Protein AF-A0AB34G9Y2-F1 (afdb_monomer)

Radius of gyration: 19.57 Å; Cα contacts (8 Å, |Δi|>4): 246; chains: 1; bounding box: 49×42×63 Å

Mean predicted aligned error: 9.95 Å

Foldseek 3Di:
DKDKDDDLPPWWKAAPVGHTADWDQDPVQSKIKGFCQPPDLVGQWMWTKDDCVQFAAADDDWDKDFDDPDDDDPPDDDDDDDDQAQQRIATPPPRHGADRVRSCVCNNGPPIDIGIFHDDSPDRMTMDHDDIDMDDDPPHDDDHDDPDDDDDDDPVPPPDDPPPPPPDDDDDDDDDD

Sequence (177 aa):
MITTFVDMMGWRLETADGVDIPVSFNPGSSSVVADLQELPSTVHSASWVAPASYLGDKGQ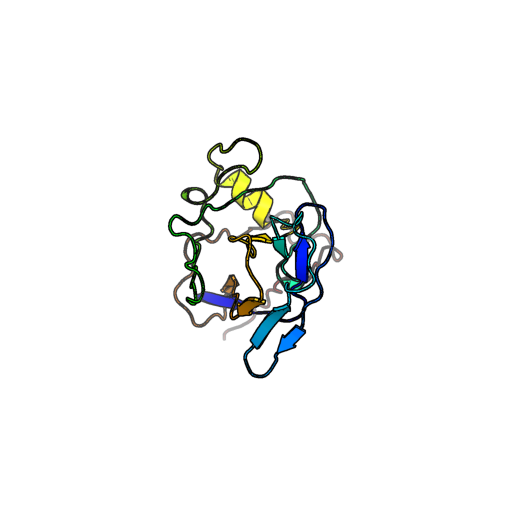HMSVIYEEPNHPRPDRLHHGRVQVVEGNFRHASSGAPVSREELMMVLSRLQGVHLRGLYFTETQRLSLSGVGLEEASETGSGRRAQNVEMCACPPDYTDSLPYLSQPGLGTEQEGQV

Nearest PDB structures (foldseek):
  4yeq-assembly1_U  TM=7.791E-01  e=4.615E-04  Homo sapiens

Organism: Eschrichtius robustus (NCBI:txid9764)

Solvent-accessible surface area (backbone atoms only — not comparable to full-atom values): 11622 Å² total; per-residue (Å²): 39,22,36,71,50,71,70,69,66,70,58,44,36,28,34,83,88,70,48,80,48,72,67,46,78,39,78,93,74,46,28,35,38,30,74,38,76,83,56,62,90,83,63,73,45,31,27,34,35,60,32,74,89,83,41,49,57,86,56,83,97,70,59,71,40,70,79,73,94,70,76,74,56,85,101,46,94,70,86,87,87,84,73,96,48,37,93,56,33,21,34,64,90,76,65,42,82,41,47,65,69,57,47,49,56,40,64,69,18,23,79,76,51,74,44,83,64,49,87,61,86,87,51,50,68,50,77,50,62,79,66,63,49,81,44,78,33,90,85,33,85,46,62,78,59,75,94,74,85,81,90,76,80,61,83,91,57,78,86,68,71,100,78,75,80,66,95,74,79,86,87,86,88,84,86,88,132

InterPro domains:
  IPR000034 Laminin IV [PF00052] (58-149)
  IPR000034 Laminin IV [PS51115] (1-150)
  IPR000034 Laminin IV [SM00281] (42-138)

Secondary structure (DSSP, 8-state):
-EEEEE--TT-EEEETTSPEEPEEEETTTTEEEEE-TTS-TT---EEEE--GGG---------EE---SSPPPTTS--------SGGG-EETTT-PBPPHHHHHHHHHT----EEE----TT--EEEEE--EEEEE-TT--SSPP-S---PPPPGGGSSS-TT---SS---------

Structure (mmCIF, N/CA/C/O backbone):
data_AF-A0AB34G9Y2-F1
#
_entry.id   AF-A0AB34G9Y2-F1
#
loop_
_atom_site.group_PDB
_atom_site.id
_atom_site.type_symbol
_atom_site.label_atom_id
_atom_site.label_alt_id
_atom_site.label_comp_id
_atom_site.label_asym_id
_atom_site.label_entity_id
_atom_site.label_seq_id
_atom_site.pdbx_PDB_ins_code
_atom_site.Cartn_x
_atom_site.Cartn_y
_atom_site.Cartn_z
_atom_site.occupancy
_atom_site.B_iso_or_equiv
_atom_site.auth_seq_id
_atom_site.auth_comp_id
_atom_site.auth_asym_id
_atom_site.auth_atom_id
_atom_site.pdbx_PDB_model_num
ATOM 1 N N . MET A 1 1 ? -1.015 -8.060 24.703 1.00 84.00 1 MET A N 1
ATOM 2 C CA . MET A 1 1 ? 0.379 -7.794 24.272 1.00 84.00 1 MET A CA 1
ATOM 3 C C . MET A 1 1 ? 0.382 -7.514 22.771 1.00 84.00 1 MET A C 1
ATOM 5 O O . MET A 1 1 ? -0.627 -7.770 22.129 1.00 84.00 1 MET A O 1
ATOM 9 N N . ILE A 1 2 ? 1.449 -6.945 22.212 1.00 84.75 2 ILE A N 1
ATOM 10 C CA . ILE A 1 2 ? 1.592 -6.791 20.754 1.00 84.75 2 ILE A CA 1
ATOM 11 C C . ILE A 1 2 ? 2.171 -8.080 20.167 1.00 84.75 2 ILE A C 1
ATOM 13 O O . ILE A 1 2 ? 3.079 -8.675 20.753 1.00 84.75 2 ILE A O 1
ATOM 17 N N . THR A 1 3 ? 1.668 -8.481 19.007 1.00 87.81 3 THR A N 1
ATOM 18 C CA . THR A 1 3 ? 2.304 -9.452 18.110 1.00 87.81 3 THR A CA 1
ATOM 19 C C . THR A 1 3 ? 2.426 -8.842 16.714 1.00 87.81 3 THR A C 1
ATOM 21 O O . THR A 1 3 ? 1.764 -7.851 16.412 1.00 87.81 3 THR A O 1
ATOM 24 N N . THR A 1 4 ? 3.311 -9.378 15.878 1.00 88.88 4 THR A N 1
ATOM 25 C CA . THR A 1 4 ? 3.507 -8.893 14.508 1.00 88.88 4 THR A CA 1
ATOM 26 C C . THR A 1 4 ? 3.074 -9.970 13.533 1.00 88.88 4 THR A C 1
ATOM 28 O O . THR A 1 4 ? 3.706 -11.022 13.443 1.00 88.88 4 THR A O 1
ATOM 31 N N . PHE A 1 5 ? 2.010 -9.686 12.796 1.00 90.06 5 PHE A N 1
ATOM 32 C CA . PHE A 1 5 ? 1.575 -10.483 11.665 1.00 90.06 5 PHE A CA 1
ATOM 33 C C . PHE A 1 5 ? 2.432 -10.153 10.436 1.00 90.06 5 PHE A C 1
ATOM 35 O O . PHE A 1 5 ? 2.675 -8.982 10.142 1.00 90.06 5 PHE A O 1
ATOM 42 N N . VAL A 1 6 ? 2.905 -11.175 9.720 1.00 91.81 6 VAL A N 1
ATOM 43 C CA . VAL A 1 6 ? 3.709 -11.025 8.499 1.00 91.81 6 VAL A CA 1
ATOM 44 C C . VAL A 1 6 ? 3.222 -12.027 7.465 1.00 91.81 6 VAL A C 1
ATOM 46 O O . VAL A 1 6 ? 3.295 -13.233 7.691 1.00 91.81 6 VAL A O 1
ATOM 49 N N . ASP A 1 7 ? 2.820 -11.525 6.305 1.00 92.94 7 ASP A N 1
ATOM 50 C CA . ASP A 1 7 ? 2.569 -12.325 5.117 1.00 92.94 7 ASP A CA 1
ATOM 51 C C . ASP A 1 7 ? 3.187 -11.628 3.903 1.00 92.94 7 ASP A C 1
ATOM 53 O O . ASP A 1 7 ? 2.686 -10.631 3.389 1.00 92.94 7 ASP A O 1
ATOM 57 N N . MET A 1 8 ? 4.336 -12.136 3.464 1.00 94.75 8 MET A N 1
ATOM 58 C CA . MET A 1 8 ? 5.018 -11.634 2.270 1.00 94.75 8 MET A CA 1
ATOM 59 C C . MET A 1 8 ? 4.558 -12.347 0.991 1.00 94.75 8 MET A C 1
ATOM 61 O O . MET A 1 8 ? 4.993 -11.974 -0.100 1.00 94.75 8 MET A O 1
ATOM 65 N N . MET A 1 9 ? 3.678 -13.347 1.093 1.00 93.38 9 MET A N 1
ATOM 66 C CA . MET A 1 9 ? 3.117 -14.039 -0.059 1.00 93.38 9 MET A CA 1
ATOM 67 C C . MET A 1 9 ? 1.894 -13.273 -0.581 1.00 93.38 9 MET A C 1
ATOM 69 O O . MET A 1 9 ? 1.074 -12.784 0.182 1.00 93.38 9 MET A O 1
ATOM 73 N N . GLY A 1 10 ? 1.752 -13.148 -1.902 1.00 92.19 10 GLY A N 1
ATOM 74 C CA . GLY A 1 10 ? 0.569 -12.518 -2.507 1.00 92.19 10 GLY A CA 1
ATOM 75 C C . GLY A 1 10 ? 0.588 -10.986 -2.573 1.00 92.19 10 GLY A C 1
ATOM 76 O O . GLY A 1 10 ? -0.391 -10.394 -3.027 1.00 92.19 10 GLY A O 1
ATOM 77 N N . TRP A 1 11 ? 1.691 -10.337 -2.189 1.00 97.00 11 TRP A N 1
ATOM 78 C CA . TRP A 1 11 ? 1.917 -8.938 -2.558 1.00 97.00 11 TRP A CA 1
ATOM 79 C C . TRP A 1 11 ? 1.994 -8.804 -4.075 1.00 97.00 11 TRP A C 1
ATOM 81 O O . TRP A 1 11 ? 2.696 -9.566 -4.740 1.00 97.00 11 TRP A O 1
ATOM 91 N N . ARG A 1 12 ? 1.302 -7.798 -4.603 1.00 96.81 12 ARG A N 1
ATOM 92 C CA . ARG A 1 12 ? 1.313 -7.431 -6.025 1.00 96.81 12 ARG A CA 1
ATOM 93 C C . ARG A 1 12 ? 1.799 -6.001 -6.191 1.00 96.81 12 ARG A C 1
ATOM 95 O O . ARG A 1 12 ? 1.778 -5.235 -5.230 1.00 96.81 12 ARG A O 1
ATOM 102 N N . LEU A 1 13 ? 2.234 -5.642 -7.389 1.00 97.12 13 LEU A N 1
ATOM 103 C CA . LEU A 1 13 ? 2.600 -4.274 -7.737 1.00 97.12 13 LEU A CA 1
ATOM 104 C C . LEU A 1 13 ? 1.621 -3.787 -8.801 1.00 97.12 13 LEU A C 1
ATOM 106 O O . LEU A 1 13 ? 1.452 -4.459 -9.806 1.00 97.12 13 LEU A O 1
ATOM 110 N N . GLU A 1 14 ? 0.991 -2.639 -8.588 1.00 96.12 14 GLU A N 1
ATOM 111 C CA . GLU A 1 14 ? -0.066 -2.120 -9.461 1.00 96.12 14 GLU A CA 1
ATOM 112 C C . GLU A 1 14 ? 0.261 -0.681 -9.874 1.00 96.12 14 GLU A C 1
ATOM 114 O O . GLU A 1 14 ? 0.725 0.112 -9.048 1.00 96.12 14 GLU A O 1
ATOM 119 N N . THR A 1 15 ? 0.057 -0.327 -11.144 1.00 93.56 15 THR A N 1
ATOM 120 C CA . THR A 1 15 ? 0.191 1.059 -11.620 1.00 93.56 15 THR A CA 1
ATOM 121 C C . THR A 1 15 ? -0.979 1.925 -11.148 1.00 93.56 15 THR A C 1
ATOM 123 O O . THR A 1 15 ? -2.006 1.424 -10.703 1.00 93.56 15 THR A O 1
ATOM 126 N N . ALA A 1 16 ? -0.864 3.249 -11.289 1.00 89.12 16 ALA A N 1
ATOM 127 C CA . ALA A 1 16 ? -1.977 4.162 -10.991 1.00 89.12 16 ALA A CA 1
ATOM 128 C C . ALA A 1 16 ? -3.250 3.901 -11.824 1.00 89.12 16 ALA A C 1
ATOM 130 O O . ALA A 1 16 ? -4.338 4.269 -11.389 1.00 89.12 16 ALA A O 1
ATO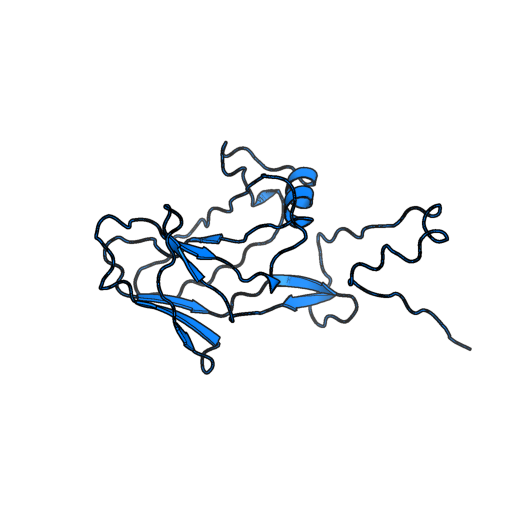M 131 N N . ASP A 1 17 ? -3.116 3.256 -12.986 1.00 89.62 17 ASP A N 1
ATOM 132 C CA . ASP A 1 17 ? -4.232 2.901 -13.870 1.00 89.62 17 ASP A CA 1
ATOM 133 C C . ASP A 1 17 ? -4.866 1.542 -13.515 1.00 89.62 17 ASP A C 1
ATOM 135 O O . ASP A 1 17 ? -5.756 1.071 -14.223 1.00 89.62 17 ASP A O 1
ATOM 139 N N . GLY A 1 18 ? -4.406 0.891 -12.441 1.00 90.00 18 GLY A N 1
ATOM 140 C CA . GLY A 1 18 ? -4.913 -0.410 -12.006 1.00 90.00 18 GLY A CA 1
ATOM 141 C C . GLY A 1 18 ? -4.322 -1.601 -12.762 1.00 90.00 18 GLY A C 1
ATOM 142 O O . GLY A 1 18 ? -4.938 -2.664 -12.805 1.00 90.00 18 GLY A O 1
ATOM 143 N N . VAL A 1 19 ? -3.162 -1.435 -13.408 1.00 92.19 19 VAL A N 1
ATOM 144 C CA . VAL A 1 19 ? -2.506 -2.513 -14.163 1.00 92.19 19 VAL A CA 1
ATOM 145 C C . VAL A 1 19 ? -1.492 -3.228 -13.278 1.00 92.19 19 VAL A C 1
ATOM 147 O O . VAL A 1 19 ? -0.568 -2.599 -12.762 1.00 92.19 19 VAL A O 1
ATOM 150 N N . ASP A 1 20 ? -1.628 -4.547 -13.153 1.00 94.38 20 ASP A N 1
ATOM 151 C CA . ASP A 1 20 ? -0.670 -5.384 -12.432 1.00 94.38 20 ASP A CA 1
ATOM 152 C C . ASP A 1 20 ? 0.679 -5.477 -13.167 1.00 94.38 20 ASP A C 1
ATOM 154 O O . ASP A 1 20 ? 0.758 -5.792 -14.357 1.00 94.38 20 ASP A O 1
ATOM 158 N N . ILE A 1 21 ? 1.758 -5.250 -12.421 1.00 94.19 21 ILE A N 1
ATOM 159 C CA . ILE A 1 21 ? 3.146 -5.436 -12.836 1.00 94.19 21 ILE A CA 1
ATOM 160 C C . ILE A 1 21 ? 3.627 -6.796 -12.305 1.00 94.19 21 ILE A C 1
ATOM 162 O O . ILE A 1 21 ? 3.504 -7.060 -11.103 1.00 94.19 21 ILE A O 1
ATOM 166 N N . PRO A 1 22 ? 4.207 -7.661 -13.160 1.00 94.94 22 PRO A N 1
ATOM 167 C CA . PRO A 1 22 ? 4.718 -8.959 -12.740 1.00 94.94 22 PRO A CA 1
ATOM 168 C C . PRO A 1 22 ? 5.748 -8.855 -11.613 1.00 94.94 22 PRO A C 1
ATOM 170 O O . PRO A 1 22 ? 6.702 -8.077 -11.677 1.00 94.94 22 PRO A O 1
ATOM 173 N N . VAL A 1 23 ? 5.575 -9.690 -10.590 1.00 96.31 23 VAL A N 1
ATOM 174 C CA . VAL A 1 23 ? 6.465 -9.760 -9.429 1.00 96.31 23 VAL A CA 1
ATOM 175 C C . VAL A 1 23 ? 6.895 -11.196 -9.163 1.00 96.31 23 VAL A C 1
ATOM 177 O O . VAL A 1 23 ? 6.198 -12.154 -9.489 1.00 96.31 23 VAL A O 1
ATOM 180 N N . SER A 1 24 ? 8.051 -11.343 -8.529 1.00 95.69 24 SER A N 1
ATOM 181 C CA . SER A 1 24 ? 8.599 -12.619 -8.081 1.00 95.69 24 SER A CA 1
ATOM 182 C C . SER A 1 24 ? 8.743 -12.617 -6.562 1.00 95.69 24 SER A C 1
ATOM 184 O O . SER A 1 24 ? 9.289 -11.677 -5.985 1.00 95.69 24 SER A O 1
ATOM 186 N N . PHE A 1 25 ? 8.251 -13.663 -5.897 1.00 96.31 25 PHE A N 1
ATOM 187 C CA . PHE A 1 25 ? 8.488 -13.870 -4.470 1.00 96.31 25 PHE A CA 1
ATOM 188 C C . PHE A 1 25 ? 9.745 -14.716 -4.269 1.00 96.31 25 PHE A C 1
ATOM 190 O O . PHE A 1 25 ? 9.871 -15.808 -4.823 1.00 96.31 25 PHE A O 1
ATOM 197 N N . ASN A 1 26 ? 10.668 -14.216 -3.451 1.00 95.44 26 ASN A N 1
ATOM 198 C CA . ASN A 1 26 ? 11.863 -14.926 -3.032 1.00 95.44 26 ASN A CA 1
ATOM 199 C C . ASN A 1 26 ? 11.689 -15.423 -1.583 1.00 95.44 26 ASN A C 1
ATOM 201 O O . ASN A 1 26 ? 11.782 -14.616 -0.650 1.00 95.44 26 ASN A O 1
ATOM 205 N N . PRO A 1 27 ? 11.475 -16.735 -1.368 1.00 92.25 27 PRO A N 1
ATOM 206 C CA . PRO A 1 27 ? 11.246 -17.285 -0.034 1.00 92.25 27 PRO A CA 1
ATOM 207 C C . PRO A 1 27 ? 12.498 -17.244 0.851 1.00 92.25 27 PRO A C 1
ATOM 209 O O . PRO A 1 27 ? 12.370 -17.140 2.066 1.00 92.25 27 PRO A O 1
ATOM 212 N N . GLY A 1 28 ? 13.703 -17.286 0.267 1.00 92.69 28 GLY A N 1
ATOM 213 C CA . GLY A 1 28 ? 14.954 -17.277 1.033 1.00 92.69 28 GLY A CA 1
ATOM 214 C C . GLY A 1 28 ? 15.205 -15.953 1.759 1.00 92.69 28 GLY A C 1
ATOM 215 O O . GLY A 1 28 ? 15.773 -15.944 2.847 1.00 92.69 28 GLY A O 1
ATOM 216 N N . SER A 1 29 ? 14.751 -14.841 1.176 1.00 92.69 29 SER A N 1
ATOM 217 C CA . SER A 1 29 ? 14.866 -13.492 1.745 1.00 92.69 29 SER A CA 1
ATOM 218 C C . SER A 1 29 ? 13.537 -12.907 2.229 1.00 92.69 29 SER A C 1
ATOM 220 O O . SER A 1 29 ? 13.526 -11.774 2.704 1.00 92.69 29 SER A O 1
ATOM 222 N N . SER A 1 30 ? 12.426 -13.647 2.116 1.00 93.81 30 SER A N 1
ATOM 223 C CA . SER A 1 30 ? 11.068 -13.162 2.413 1.00 93.81 30 SER A CA 1
ATOM 224 C C . SER A 1 30 ? 10.782 -11.799 1.760 1.00 93.81 30 SER A C 1
ATOM 226 O O . SER A 1 30 ? 10.403 -10.817 2.406 1.00 93.81 30 SER A O 1
ATOM 228 N N . SER A 1 31 ? 11.050 -11.719 0.456 1.00 95.50 31 SER A N 1
ATOM 229 C CA . SER A 1 31 ? 10.973 -10.471 -0.306 1.00 95.50 31 SER A CA 1
ATOM 230 C C . SER A 1 31 ? 10.258 -10.663 -1.633 1.00 95.50 31 SER A C 1
ATOM 232 O O . SER A 1 31 ? 10.431 -11.691 -2.284 1.00 95.50 31 SER A O 1
ATOM 234 N N . VAL A 1 32 ? 9.535 -9.643 -2.076 1.00 96.94 32 VAL A N 1
ATOM 235 C CA . VAL A 1 32 ? 8.907 -9.587 -3.396 1.00 96.94 32 VAL A CA 1
ATOM 236 C C . VAL A 1 32 ? 9.638 -8.565 -4.254 1.00 96.94 32 VAL A C 1
ATOM 238 O O . VAL A 1 32 ? 9.930 -7.462 -3.795 1.00 96.94 32 VAL A O 1
ATOM 241 N N . VAL A 1 33 ? 9.965 -8.948 -5.485 1.00 96.56 33 VAL A N 1
ATOM 242 C CA . VAL A 1 33 ? 10.766 -8.148 -6.415 1.00 96.56 33 VAL A CA 1
ATOM 243 C C . VAL A 1 33 ? 10.031 -7.999 -7.740 1.00 96.56 33 VAL A C 1
ATOM 245 O O . VAL A 1 33 ? 9.580 -8.995 -8.305 1.00 96.56 33 VAL A O 1
ATOM 248 N N . ALA A 1 34 ? 9.965 -6.770 -8.244 1.00 95.56 34 ALA A N 1
ATOM 249 C CA . ALA A 1 34 ? 9.489 -6.447 -9.583 1.00 95.56 34 ALA A CA 1
ATOM 250 C C . ALA A 1 34 ? 10.649 -5.931 -10.438 1.00 95.56 34 ALA A C 1
ATOM 252 O O . ALA A 1 34 ? 11.418 -5.072 -9.990 1.00 95.56 34 ALA A O 1
ATOM 253 N N . ASP A 1 35 ? 10.755 -6.447 -11.659 1.00 92.88 35 ASP A N 1
ATOM 254 C CA . ASP A 1 35 ? 11.614 -5.875 -12.692 1.00 92.88 35 ASP A CA 1
ATOM 255 C C . ASP A 1 35 ? 10.799 -4.853 -13.490 1.00 92.88 35 ASP A C 1
ATOM 257 O O . ASP A 1 35 ? 9.679 -5.136 -13.912 1.00 92.88 35 ASP A O 1
ATOM 261 N N . LEU A 1 36 ? 11.338 -3.647 -13.634 1.00 91.62 36 LEU A N 1
ATOM 262 C CA . LEU A 1 36 ? 10.676 -2.518 -14.280 1.00 91.62 36 LEU A CA 1
ATOM 263 C C . LEU A 1 36 ? 11.382 -2.088 -15.569 1.00 91.62 36 LEU A C 1
ATOM 265 O O . LEU A 1 36 ? 10.976 -1.098 -16.173 1.00 91.62 36 LEU A O 1
ATOM 269 N N . GLN A 1 37 ? 12.426 -2.801 -16.002 1.00 86.06 37 GLN A N 1
ATOM 270 C CA . GLN A 1 37 ? 13.204 -2.426 -17.184 1.00 86.06 37 GLN A CA 1
ATOM 271 C C . GLN A 1 37 ? 12.351 -2.364 -18.462 1.00 86.06 37 GLN A C 1
ATOM 273 O O . GLN A 1 37 ? 12.641 -1.573 -19.358 1.00 86.06 37 GLN A O 1
ATOM 278 N N . GLU A 1 38 ? 11.292 -3.171 -18.533 1.00 82.62 38 GLU A N 1
ATOM 279 C CA . GLU A 1 38 ? 10.387 -3.254 -19.684 1.00 82.62 38 GLU A CA 1
ATOM 280 C C . GLU A 1 38 ? 9.112 -2.410 -19.530 1.00 82.62 38 GLU A C 1
ATOM 282 O O . GLU A 1 38 ? 8.219 -2.475 -20.380 1.00 82.62 38 GLU A O 1
ATOM 287 N N . LEU A 1 39 ? 8.990 -1.613 -18.461 1.00 83.00 39 LEU A N 1
ATOM 288 C CA . LEU A 1 39 ? 7.803 -0.783 -18.290 1.00 83.00 39 LEU A CA 1
ATOM 289 C C . LEU A 1 39 ? 7.796 0.408 -19.257 1.00 83.00 39 LEU A C 1
ATOM 291 O O . LEU A 1 39 ? 8.829 1.044 -19.481 1.00 83.00 39 LEU A O 1
ATOM 295 N N . PRO A 1 40 ? 6.619 0.770 -19.801 1.00 84.38 40 PRO A N 1
ATOM 296 C CA . PRO A 1 40 ? 6.474 1.986 -20.585 1.00 84.38 40 PRO A CA 1
ATOM 297 C C . PRO A 1 40 ? 6.913 3.217 -19.787 1.00 84.38 40 PRO A C 1
ATOM 299 O O . PRO A 1 40 ? 6.551 3.367 -18.620 1.00 84.38 40 PRO A O 1
ATOM 302 N N . SER A 1 41 ? 7.580 4.172 -20.443 1.00 82.44 41 SER A N 1
ATOM 303 C CA . SER A 1 41 ? 7.987 5.447 -19.826 1.00 82.44 41 SER A CA 1
ATOM 304 C C . SER A 1 41 ? 6.808 6.317 -19.366 1.00 82.44 41 SER A C 1
ATOM 306 O O . SER A 1 41 ? 7.008 7.353 -18.745 1.00 82.44 41 SER A O 1
ATOM 308 N N . THR A 1 42 ? 5.572 5.930 -19.692 1.00 84.75 42 THR A N 1
ATOM 309 C CA . THR A 1 42 ? 4.344 6.560 -19.199 1.00 84.75 42 THR A CA 1
ATOM 310 C C . THR A 1 42 ? 3.994 6.145 -17.769 1.00 84.75 42 THR A C 1
ATOM 312 O O . THR A 1 42 ? 3.170 6.807 -17.135 1.00 84.75 42 THR A O 1
ATOM 315 N N . VAL A 1 43 ? 4.600 5.078 -17.237 1.00 86.88 43 VAL A N 1
ATOM 316 C CA . VAL A 1 43 ? 4.369 4.615 -15.866 1.00 86.88 43 VAL A CA 1
ATOM 317 C C . VAL A 1 43 ? 5.223 5.435 -14.901 1.00 86.88 43 VAL A C 1
ATOM 319 O O . VAL A 1 43 ? 6.418 5.210 -14.746 1.00 86.88 43 VAL A O 1
ATOM 322 N N . HIS A 1 44 ? 4.587 6.389 -14.222 1.00 87.25 44 HIS A N 1
ATOM 323 C CA . HIS A 1 44 ? 5.249 7.277 -13.254 1.00 87.25 44 HIS A CA 1
ATOM 324 C C . HIS A 1 44 ? 4.879 6.968 -11.797 1.00 87.25 44 HIS A C 1
ATOM 326 O O . HIS A 1 44 ? 5.440 7.548 -10.868 1.00 87.25 44 HIS A O 1
ATOM 332 N N . SER A 1 45 ? 3.909 6.077 -11.584 1.00 91.19 45 SER A N 1
ATOM 333 C CA . SER A 1 45 ? 3.420 5.704 -10.262 1.00 91.19 45 SER A CA 1
ATOM 334 C C . SER A 1 45 ? 3.022 4.235 -10.241 1.00 91.19 45 SER A C 1
ATOM 336 O O . SER A 1 45 ? 2.309 3.765 -11.129 1.00 91.19 45 SER A O 1
ATOM 338 N N . ALA A 1 46 ? 3.481 3.538 -9.207 1.00 94.50 46 ALA A N 1
ATOM 339 C CA . ALA A 1 46 ? 3.090 2.177 -8.894 1.00 94.50 46 ALA A CA 1
ATOM 340 C C . ALA A 1 46 ? 3.115 1.968 -7.377 1.00 94.50 46 ALA A C 1
ATOM 342 O O . ALA A 1 46 ? 3.957 2.545 -6.674 1.00 94.50 46 ALA A O 1
ATOM 343 N N . SER A 1 47 ? 2.213 1.127 -6.888 1.00 96.38 47 SER A N 1
ATOM 344 C CA . SER A 1 47 ? 2.029 0.826 -5.474 1.00 96.38 47 SER A CA 1
ATOM 345 C C . SER A 1 47 ? 2.006 -0.676 -5.248 1.00 96.38 47 SER A C 1
ATOM 347 O O . SER A 1 47 ? 1.351 -1.420 -5.973 1.00 96.38 47 SER A O 1
ATOM 349 N N . TRP A 1 48 ? 2.714 -1.11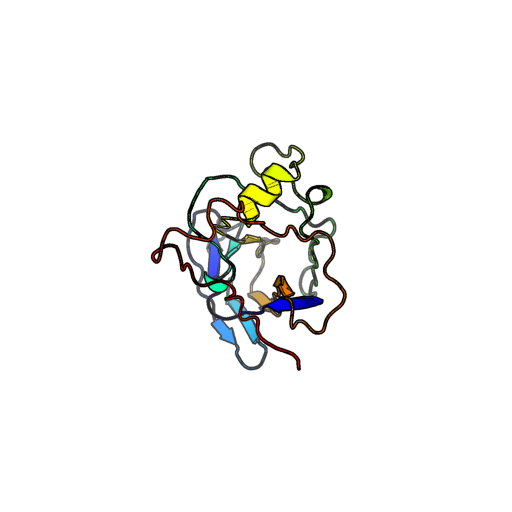9 -4.219 1.00 96.94 48 TRP A N 1
ATOM 350 C CA . TRP A 1 48 ? 2.571 -2.456 -3.679 1.00 96.94 48 TRP A CA 1
ATOM 351 C C . TRP A 1 48 ? 1.209 -2.583 -3.022 1.00 96.94 48 TRP A C 1
ATOM 353 O O . TRP A 1 48 ? 0.863 -1.762 -2.171 1.00 96.94 48 TRP A O 1
ATOM 363 N N . VAL A 1 49 ? 0.453 -3.607 -3.387 1.00 96.75 49 VAL A N 1
ATOM 364 C CA . VAL A 1 49 ? -0.860 -3.861 -2.812 1.00 96.75 49 VAL A CA 1
ATOM 365 C C . VAL A 1 49 ? -0.799 -5.097 -1.937 1.00 96.75 49 VAL A C 1
ATOM 367 O O . VAL A 1 49 ? -0.347 -6.162 -2.374 1.00 96.75 49 VAL A O 1
ATOM 370 N N . ALA A 1 50 ? -1.245 -4.933 -0.695 1.00 95.62 50 ALA A N 1
ATOM 371 C CA . ALA A 1 50 ? -1.213 -5.991 0.296 1.00 95.62 50 ALA A CA 1
ATOM 372 C C . ALA A 1 50 ? -2.119 -7.174 -0.102 1.00 95.62 50 ALA A C 1
ATOM 374 O O . ALA A 1 50 ? -3.152 -6.984 -0.768 1.00 95.62 50 ALA A O 1
ATOM 375 N N . PRO A 1 51 ? -1.747 -8.399 0.306 1.00 95.00 51 PRO A N 1
ATOM 376 C CA . PRO A 1 51 ? -2.590 -9.573 0.147 1.00 95.00 51 PRO A CA 1
ATOM 377 C C . PRO A 1 51 ? -3.833 -9.488 1.040 1.00 95.00 51 PRO A C 1
ATOM 379 O O . PRO A 1 51 ? -3.887 -8.727 2.007 1.00 95.00 51 PRO A O 1
ATOM 382 N N . ALA A 1 52 ? -4.836 -10.313 0.728 1.00 91.25 52 ALA A N 1
ATOM 383 C CA . ALA A 1 52 ? -6.112 -10.339 1.446 1.00 91.25 52 ALA A CA 1
ATOM 384 C C . ALA A 1 52 ? -5.983 -10.671 2.942 1.00 91.25 52 ALA A C 1
ATOM 386 O O . ALA A 1 52 ? -6.876 -10.348 3.713 1.00 91.25 52 ALA A O 1
ATOM 387 N N . SER A 1 53 ? -4.869 -11.272 3.355 1.00 90.25 53 SER A N 1
ATOM 388 C CA . SER A 1 53 ? -4.550 -11.573 4.750 1.00 90.25 53 SER A CA 1
ATOM 389 C C . SER A 1 53 ? -4.342 -10.333 5.630 1.00 90.25 53 SER A C 1
ATOM 391 O O . SER A 1 53 ? -4.471 -10.434 6.843 1.00 90.25 53 SER A O 1
ATOM 393 N N . TYR A 1 54 ? -4.075 -9.161 5.040 1.00 86.06 54 TYR A N 1
ATOM 394 C CA . TYR A 1 54 ? -4.026 -7.878 5.760 1.00 86.06 54 TYR A CA 1
ATOM 395 C C . TYR A 1 54 ? -5.383 -7.161 5.793 1.00 86.06 54 TYR A C 1
ATOM 397 O O . TYR A 1 54 ? -5.468 -6.065 6.342 1.00 86.06 54 TYR A O 1
ATOM 405 N N . LEU A 1 55 ? -6.415 -7.710 5.147 1.00 86.38 55 LEU A N 1
ATOM 406 C CA . LEU A 1 55 ? -7.671 -7.017 4.867 1.00 86.38 55 LEU A CA 1
ATOM 407 C C . LEU A 1 55 ? -8.815 -7.541 5.742 1.00 86.38 55 LEU A C 1
ATOM 409 O O . LEU A 1 55 ? -8.817 -8.695 6.164 1.00 86.38 55 LEU A O 1
ATOM 413 N N . GLY A 1 56 ? -9.796 -6.673 5.993 1.00 77.25 56 GLY A N 1
ATOM 414 C CA . GLY A 1 56 ? -11.016 -6.991 6.737 1.00 77.25 56 GLY A CA 1
ATOM 415 C C . GLY A 1 56 ? -12.228 -7.218 5.827 1.00 77.25 56 GLY A C 1
ATOM 416 O O . GLY A 1 56 ? -12.112 -7.367 4.607 1.00 77.25 56 GLY A O 1
ATOM 417 N N . ASP A 1 57 ? -13.421 -7.207 6.421 1.00 69.50 57 ASP A N 1
ATOM 418 C CA . ASP A 1 57 ? -14.678 -7.378 5.687 1.00 69.50 57 ASP A CA 1
ATOM 419 C C . ASP A 1 57 ? -14.973 -6.208 4.732 1.00 69.50 57 ASP A C 1
ATOM 421 O O . ASP A 1 57 ? -14.710 -5.039 5.017 1.00 69.50 57 ASP A O 1
ATOM 425 N N . LYS A 1 58 ? -15.575 -6.517 3.575 1.00 59.53 58 LYS A N 1
ATOM 426 C CA . LYS A 1 58 ? -15.836 -5.542 2.504 1.00 59.53 58 LYS A CA 1
ATOM 427 C C . LYS A 1 58 ? -16.954 -4.556 2.884 1.00 59.53 58 LYS A C 1
ATOM 429 O O . LYS A 1 58 ? -18.117 -4.942 2.985 1.00 59.53 58 LYS A O 1
ATOM 434 N N . GLY A 1 59 ? -16.640 -3.261 3.002 1.00 59.88 59 GLY A N 1
ATOM 435 C CA . GLY A 1 59 ? -17.638 -2.182 3.084 1.00 59.88 59 GLY A CA 1
ATOM 436 C C . GLY A 1 59 ? -17.053 -0.767 3.234 1.00 59.88 59 GLY A C 1
ATOM 437 O O . GLY A 1 59 ? -15.994 -0.611 3.820 1.00 59.88 59 GLY A O 1
ATOM 438 N N . GLN A 1 60 ? -17.776 0.235 2.702 1.00 57.47 60 GLN A N 1
ATOM 439 C CA . GLN A 1 60 ? -17.512 1.698 2.648 1.00 57.47 60 GLN A CA 1
ATOM 440 C C . GLN A 1 60 ? -16.227 2.203 1.950 1.00 57.47 60 GLN A C 1
ATOM 442 O O . GLN A 1 60 ? -15.138 1.681 2.123 1.00 57.47 60 GLN A O 1
ATOM 447 N N . HIS A 1 61 ? -16.363 3.267 1.147 1.00 70.00 61 HIS A N 1
ATOM 448 C CA . HIS A 1 61 ? -15.299 3.856 0.319 1.00 70.00 61 HIS A CA 1
ATOM 449 C C . HIS A 1 61 ? -14.708 5.105 0.999 1.00 70.00 61 HIS A C 1
ATOM 451 O O . HIS A 1 61 ? -15.014 6.232 0.612 1.00 70.00 61 HIS A O 1
ATOM 457 N N . MET A 1 62 ? -13.912 4.912 2.054 1.00 87.38 62 MET A N 1
ATOM 458 C CA . MET A 1 62 ? -13.100 5.973 2.663 1.00 87.38 62 MET A CA 1
ATOM 459 C C . MET A 1 62 ? -11.629 5.567 2.602 1.00 87.38 62 MET A C 1
ATOM 461 O O . MET A 1 62 ? -11.277 4.451 2.977 1.00 87.38 62 MET A O 1
ATOM 465 N N . SER A 1 63 ? -10.780 6.483 2.141 1.00 91.88 63 SER A N 1
ATOM 466 C CA . SER A 1 63 ? -9.346 6.248 1.976 1.00 91.88 63 SER A CA 1
ATOM 467 C C . SER A 1 63 ? -8.564 7.275 2.775 1.00 91.88 63 SER A C 1
ATOM 469 O O . SER A 1 63 ? -8.771 8.482 2.623 1.00 91.88 63 SER A O 1
ATOM 471 N N . VAL A 1 64 ? -7.634 6.790 3.591 1.00 94.94 64 VAL A N 1
ATOM 472 C CA . VAL A 1 64 ? -6.707 7.620 4.357 1.00 94.94 64 VAL A CA 1
ATOM 473 C C . VAL A 1 64 ? -5.280 7.372 3.890 1.00 94.94 64 VAL A C 1
ATOM 475 O O . VAL A 1 64 ? -4.931 6.261 3.495 1.00 94.94 64 VAL A O 1
ATOM 478 N N . ILE A 1 65 ? -4.458 8.413 3.919 1.00 95.50 65 ILE A N 1
ATOM 479 C CA . ILE A 1 65 ? -3.059 8.371 3.506 1.00 95.50 65 ILE A CA 1
ATOM 480 C C . ILE A 1 65 ? -2.156 8.800 4.652 1.00 95.50 65 ILE A C 1
ATOM 482 O O . ILE A 1 65 ? -2.475 9.712 5.417 1.00 95.50 65 ILE A O 1
ATOM 486 N N . TYR A 1 66 ? -1.015 8.129 4.738 1.00 95.62 66 TYR A N 1
ATOM 487 C CA . TYR A 1 66 ? 0.131 8.562 5.516 1.00 95.62 66 TYR A CA 1
ATOM 488 C C . TYR A 1 66 ? 1.192 9.071 4.542 1.00 95.62 66 TYR A C 1
ATOM 490 O O . TYR A 1 66 ? 1.583 8.355 3.617 1.00 95.62 66 TYR A O 1
ATOM 498 N N . GLU A 1 67 ? 1.657 10.299 4.745 1.00 92.50 67 GLU A N 1
ATOM 499 C CA . GLU A 1 67 ? 2.779 10.851 3.992 1.00 92.50 67 GLU A CA 1
ATOM 500 C C . GLU A 1 67 ? 4.058 10.692 4.810 1.00 92.50 67 GLU A C 1
ATOM 502 O O . GLU A 1 67 ? 4.228 11.318 5.856 1.00 92.50 67 GLU A O 1
ATOM 507 N N . GLU A 1 68 ? 4.961 9.840 4.327 1.00 88.75 68 GLU A N 1
ATOM 508 C CA . GLU A 1 68 ? 6.276 9.647 4.934 1.00 88.75 68 GLU A CA 1
ATOM 509 C C . GLU A 1 68 ? 7.101 10.945 4.809 1.00 88.75 68 GLU A C 1
ATOM 511 O O . GLU A 1 68 ? 7.358 11.389 3.684 1.00 88.75 68 GLU A O 1
ATOM 516 N N . PRO A 1 69 ? 7.566 11.547 5.924 1.00 87.25 69 PRO A N 1
ATOM 517 C CA . PRO A 1 69 ? 8.348 12.783 5.885 1.00 87.25 69 PRO A CA 1
ATOM 518 C C . PRO A 1 69 ? 9.673 12.649 5.128 1.00 87.25 69 PRO A C 1
ATOM 520 O O . PRO A 1 69 ? 10.203 13.632 4.613 1.00 87.25 69 PRO A O 1
ATOM 523 N N . ASN A 1 70 ? 10.234 11.437 5.087 1.00 87.56 70 ASN A N 1
ATOM 524 C CA . ASN A 1 70 ? 11.516 11.155 4.457 1.00 87.56 70 ASN A CA 1
ATOM 525 C C . ASN A 1 70 ? 11.334 10.261 3.233 1.00 87.56 70 ASN A C 1
ATOM 527 O O . ASN A 1 70 ? 11.166 9.050 3.355 1.00 87.56 70 ASN A O 1
ATOM 531 N N . HIS A 1 71 ? 11.461 10.834 2.039 1.00 83.00 71 HIS A N 1
ATOM 532 C CA . HIS A 1 71 ? 11.430 10.039 0.815 1.00 83.00 71 HIS A CA 1
ATOM 533 C C . HIS A 1 71 ? 12.592 9.027 0.762 1.00 83.00 71 HIS A C 1
ATOM 535 O O . HIS A 1 71 ? 13.717 9.348 1.178 1.00 83.00 71 HIS A O 1
ATOM 541 N N . PRO A 1 72 ? 12.352 7.808 0.240 1.00 87.75 72 PRO A N 1
ATOM 542 C CA . PRO A 1 72 ? 13.410 6.829 0.045 1.00 87.75 72 PRO A CA 1
ATOM 543 C C . PRO A 1 72 ? 14.467 7.393 -0.903 1.00 87.75 72 PRO A C 1
ATOM 545 O O . PRO A 1 72 ? 14.157 8.132 -1.835 1.00 87.75 72 PRO A O 1
ATOM 548 N N . ARG A 1 73 ? 15.735 7.056 -0.661 1.00 88.50 73 ARG A N 1
ATOM 549 C CA . ARG A 1 73 ? 16.827 7.411 -1.575 1.00 88.50 73 ARG A CA 1
ATOM 550 C C . ARG A 1 73 ? 17.038 6.275 -2.576 1.00 88.50 73 ARG A C 1
ATOM 552 O O . ARG A 1 73 ? 16.903 5.120 -2.168 1.00 88.50 73 ARG A O 1
ATOM 559 N N . PRO A 1 74 ? 17.420 6.575 -3.829 1.00 87.50 74 PRO A N 1
ATOM 560 C CA . PRO A 1 74 ? 17.819 5.544 -4.780 1.00 87.50 74 PRO A CA 1
ATOM 561 C C . PRO A 1 74 ? 18.925 4.659 -4.197 1.00 87.50 74 PRO A C 1
ATOM 563 O O . PRO A 1 74 ? 19.759 5.139 -3.423 1.00 87.50 74 PRO A O 1
ATOM 566 N N . ASP A 1 75 ? 18.893 3.370 -4.536 1.00 86.25 75 ASP A N 1
ATOM 567 C CA . ASP A 1 75 ? 19.888 2.350 -4.164 1.00 86.25 75 ASP A CA 1
ATOM 568 C C . ASP A 1 75 ? 20.147 2.177 -2.659 1.00 86.25 75 ASP A C 1
ATOM 570 O O . ASP A 1 75 ? 21.102 1.514 -2.245 1.00 86.25 75 ASP A O 1
ATOM 574 N N . ARG A 1 76 ? 19.284 2.744 -1.808 1.00 89.06 76 ARG A N 1
ATOM 575 C CA . ARG A 1 76 ? 19.382 2.619 -0.357 1.00 89.06 76 ARG A CA 1
ATOM 576 C C . ARG A 1 76 ? 18.120 1.993 0.203 1.00 89.06 76 ARG A C 1
ATOM 578 O O . ARG A 1 76 ? 17.019 2.497 0.000 1.00 89.06 76 ARG A O 1
ATOM 585 N N . LEU A 1 77 ? 18.307 0.934 0.988 1.00 88.56 77 LEU A N 1
ATOM 586 C CA . LEU A 1 77 ? 17.214 0.309 1.720 1.00 88.56 77 LEU A CA 1
ATOM 587 C C . LEU A 1 77 ? 16.549 1.337 2.645 1.00 88.56 77 LEU A C 1
ATOM 589 O O . LEU A 1 77 ? 17.213 1.981 3.465 1.00 88.56 77 LEU A O 1
ATOM 593 N N . HIS A 1 78 ? 15.238 1.485 2.487 1.00 91.44 78 HIS A N 1
ATOM 594 C CA . HIS A 1 78 ? 14.408 2.358 3.298 1.00 91.44 78 HIS A CA 1
ATOM 595 C C . HIS A 1 78 ? 13.569 1.510 4.257 1.00 91.44 78 HIS A C 1
ATOM 597 O O . HIS A 1 78 ? 12.905 0.566 3.835 1.00 91.44 78 HIS A O 1
ATOM 603 N N . HIS A 1 79 ? 13.609 1.851 5.544 1.00 91.94 79 HIS A N 1
ATOM 604 C CA . HIS A 1 79 ? 12.819 1.197 6.583 1.00 91.94 79 HIS A CA 1
ATOM 605 C C . HIS A 1 79 ? 11.786 2.185 7.118 1.00 91.94 79 HIS A C 1
ATOM 607 O O . HIS A 1 79 ? 12.160 3.175 7.746 1.00 91.94 79 HIS A O 1
ATOM 613 N N . GLY A 1 80 ? 10.509 1.892 6.883 1.00 90.38 80 GLY A N 1
ATOM 614 C CA . GLY A 1 80 ? 9.385 2.655 7.418 1.00 90.38 80 GLY A CA 1
ATOM 615 C C . GLY A 1 80 ? 8.734 1.938 8.599 1.00 90.38 80 GLY A C 1
ATOM 616 O O . GLY A 1 80 ? 8.664 0.708 8.635 1.00 90.38 80 GLY A O 1
ATOM 617 N N . ARG A 1 81 ? 8.240 2.707 9.571 1.00 91.31 81 ARG A N 1
ATOM 618 C CA . ARG A 1 81 ? 7.338 2.219 10.621 1.00 91.31 81 ARG A CA 1
ATOM 619 C C . ARG A 1 81 ? 6.306 3.297 10.912 1.00 91.31 81 ARG A C 1
ATOM 621 O O . ARG A 1 81 ? 6.653 4.363 11.410 1.00 91.31 81 ARG A O 1
ATOM 628 N N . VAL A 1 82 ? 5.042 2.979 10.663 1.00 92.38 82 VAL A N 1
ATOM 629 C CA . VAL A 1 82 ? 3.923 3.905 10.849 1.00 92.38 82 VAL A CA 1
ATOM 630 C C . VAL A 1 82 ? 3.098 3.451 12.044 1.00 92.38 82 VAL A C 1
ATOM 632 O O . VAL A 1 82 ? 2.734 2.282 12.142 1.00 92.38 82 VAL A O 1
ATOM 635 N N . GLN A 1 83 ? 2.812 4.367 12.970 1.00 90.94 83 GLN A N 1
ATOM 636 C CA . GLN A 1 83 ? 1.837 4.100 14.027 1.00 90.94 83 GLN A CA 1
ATOM 637 C C . GLN A 1 83 ? 0.437 4.378 13.493 1.00 90.94 83 GLN A C 1
ATOM 639 O O . GLN A 1 83 ? 0.186 5.458 12.954 1.00 90.94 83 GLN A O 1
ATOM 644 N N . VAL A 1 84 ? -0.467 3.419 13.673 1.00 91.25 84 VAL A N 1
ATOM 645 C CA . VAL A 1 84 ? -1.852 3.520 13.213 1.00 91.25 84 VAL A CA 1
ATOM 646 C C . VAL A 1 84 ? -2.674 4.332 14.221 1.00 91.25 84 VAL A C 1
ATOM 648 O O . VAL A 1 84 ? -3.363 3.776 15.067 1.00 91.25 84 VAL A O 1
ATOM 651 N N . VAL A 1 85 ? -2.523 5.659 14.179 1.00 92.38 85 VAL A N 1
ATOM 652 C CA . VAL A 1 85 ? -3.212 6.631 15.051 1.00 92.38 85 VAL A CA 1
ATOM 653 C C . VAL A 1 85 ? -3.686 7.829 14.235 1.00 92.38 85 VAL A C 1
ATOM 655 O O . VAL A 1 85 ? -3.012 8.226 13.287 1.00 92.38 85 VAL A O 1
ATOM 658 N N . GLU A 1 86 ? -4.809 8.437 14.608 1.00 89.50 86 GLU A N 1
ATOM 659 C CA . GLU A 1 86 ? -5.515 9.470 13.838 1.00 89.50 86 GLU A CA 1
ATOM 660 C C . GLU A 1 86 ? -4.627 10.662 13.458 1.00 89.50 86 GLU A C 1
ATOM 662 O O . GLU A 1 86 ? -4.693 11.157 12.335 1.00 89.50 86 GLU A O 1
ATOM 667 N N . GLY A 1 87 ? -3.698 11.048 14.338 1.00 91.44 87 GLY A N 1
ATOM 668 C CA . GLY A 1 87 ? -2.767 12.154 14.097 1.00 91.44 87 GLY A CA 1
ATOM 669 C C . GLY A 1 87 ? -1.777 11.935 12.945 1.00 91.44 87 GLY A C 1
ATOM 670 O O . GLY A 1 87 ? -1.198 12.906 12.463 1.00 91.44 87 GLY A O 1
ATOM 671 N N . ASN A 1 88 ? -1.585 10.692 12.491 1.00 93.88 88 ASN A N 1
ATOM 672 C CA . ASN A 1 88 ? -0.682 10.367 11.385 1.00 93.88 88 ASN A CA 1
ATOM 673 C C . ASN A 1 88 ? -1.384 10.346 10.019 1.00 93.88 88 ASN A C 1
ATOM 675 O O . ASN A 1 88 ? -0.704 10.415 8.998 1.00 93.88 88 ASN A O 1
ATOM 679 N N . PHE A 1 89 ? -2.714 10.248 9.974 1.00 95.56 89 PHE A N 1
ATOM 680 C CA . PHE A 1 89 ? -3.446 10.012 8.730 1.00 95.56 89 PHE A CA 1
ATOM 681 C C . PHE A 1 89 ? -4.236 11.237 8.275 1.00 95.56 89 PHE A C 1
ATOM 683 O O . PHE A 1 89 ? -4.728 12.042 9.067 1.00 95.56 89 PHE A O 1
ATOM 690 N N . ARG A 1 90 ? -4.368 11.365 6.954 1.00 96.38 90 ARG A N 1
ATOM 691 C CA . ARG A 1 90 ? -5.169 12.396 6.289 1.00 96.38 90 ARG A CA 1
ATOM 692 C C . ARG A 1 90 ? -6.119 11.761 5.292 1.00 96.38 90 ARG A C 1
ATOM 694 O O . ARG A 1 90 ? -5.813 10.719 4.721 1.00 96.38 90 ARG A O 1
ATOM 701 N N . HIS A 1 91 ? -7.254 12.400 5.050 1.00 95.19 91 HIS A N 1
ATOM 702 C CA . HIS A 1 91 ? -8.177 11.982 3.997 1.00 95.19 91 HIS A CA 1
ATOM 703 C C . HIS A 1 91 ? -7.485 12.061 2.632 1.00 95.19 91 HIS A C 1
ATOM 705 O O . HIS A 1 91 ? -6.955 13.112 2.273 1.00 95.19 91 HIS A O 1
ATOM 711 N N . ALA A 1 92 ? -7.516 10.978 1.851 1.00 92.56 92 ALA A N 1
ATOM 712 C CA . ALA A 1 92 ? -6.832 10.903 0.556 1.00 92.56 92 ALA A CA 1
ATOM 713 C C . ALA A 1 92 ? -7.357 11.926 -0.468 1.00 92.56 92 ALA A C 1
ATOM 715 O O . ALA A 1 92 ? -6.614 12.386 -1.328 1.00 92.56 92 ALA A O 1
ATOM 716 N N . SER A 1 93 ? -8.645 12.271 -0.386 1.00 90.75 93 SER A N 1
ATOM 717 C CA . SER A 1 93 ? -9.323 13.165 -1.331 1.00 90.75 93 SER A CA 1
ATOM 718 C C . SER A 1 93 ? -9.157 14.648 -0.999 1.00 90.75 93 SER A C 1
ATOM 720 O O . SER A 1 93 ? -9.044 15.469 -1.905 1.00 90.75 93 SER A O 1
ATOM 722 N N . SER A 1 94 ? -9.173 15.004 0.288 1.00 94.06 94 SER A N 1
ATOM 723 C CA . SER A 1 94 ? -9.222 16.397 0.749 1.00 94.06 94 SER A CA 1
ATOM 724 C C . SER A 1 94 ? -7.959 16.862 1.478 1.00 94.06 94 SER A C 1
ATOM 726 O O . SER A 1 94 ? -7.784 18.062 1.672 1.00 94.06 94 SER A O 1
ATOM 728 N N . GLY A 1 95 ? -7.098 15.943 1.931 1.00 93.81 95 GLY A N 1
ATOM 729 C CA . GLY A 1 95 ? -5.952 16.244 2.799 1.00 93.81 95 GLY A CA 1
ATOM 730 C C . GLY A 1 95 ? -6.332 16.663 4.229 1.00 93.81 95 GLY A C 1
ATOM 731 O O . GLY A 1 95 ? -5.456 16.993 5.040 1.00 93.81 95 GLY A O 1
ATOM 732 N N . ALA A 1 96 ? -7.629 16.656 4.558 1.00 94.94 96 ALA A N 1
ATOM 733 C CA . ALA A 1 96 ? -8.139 17.017 5.874 1.00 94.94 96 ALA A CA 1
ATOM 734 C C . ALA A 1 96 ? -7.646 16.036 6.959 1.00 94.94 96 ALA A C 1
ATOM 736 O O . ALA A 1 96 ? -7.375 14.870 6.647 1.00 94.94 96 ALA A O 1
ATOM 737 N N . PRO A 1 97 ? -7.511 16.484 8.223 1.00 94.81 97 PRO A N 1
ATOM 738 C CA . PRO A 1 97 ? -7.219 15.581 9.335 1.00 94.81 97 PRO A CA 1
ATOM 739 C C . PRO A 1 97 ? -8.332 14.536 9.491 1.00 94.81 97 PRO A C 1
ATOM 741 O O . PRO A 1 97 ? -9.500 14.845 9.262 1.00 94.81 97 PRO A O 1
ATOM 744 N N . VAL A 1 98 ? -7.954 13.319 9.877 1.00 95.31 98 VAL A N 1
ATOM 745 C CA . VAL A 1 98 ? -8.871 12.192 10.112 1.00 95.31 98 VAL A CA 1
ATOM 746 C C . VAL A 1 98 ? -9.244 12.150 11.597 1.00 95.31 98 VAL A C 1
ATOM 748 O O . VAL A 1 98 ? -8.377 12.346 12.450 1.00 95.31 98 VAL A O 1
ATOM 751 N N . SER A 1 99 ? -10.518 11.919 11.927 1.00 93.38 99 SER A N 1
ATOM 752 C CA . SER A 1 99 ? -10.948 11.704 13.318 1.00 93.38 99 SER A CA 1
ATOM 753 C C . SER A 1 99 ? -10.633 10.282 13.798 1.00 93.38 99 SER A C 1
ATOM 755 O O . SER A 1 99 ? -10.412 9.369 13.001 1.00 93.38 99 SER A O 1
ATOM 757 N N . ARG A 1 100 ? -10.650 10.055 15.116 1.00 90.31 100 ARG A N 1
ATOM 758 C CA . ARG A 1 100 ? -10.480 8.707 15.678 1.00 90.31 100 ARG A CA 1
ATOM 759 C C . ARG A 1 100 ? -11.553 7.745 15.162 1.00 90.31 100 ARG A C 1
ATOM 761 O O . ARG A 1 100 ? -11.235 6.631 14.764 1.00 90.31 100 ARG A O 1
ATOM 768 N N . GLU A 1 101 ? -12.805 8.188 15.126 1.00 88.50 101 GLU A N 1
ATOM 769 C CA . GLU A 1 101 ? -13.946 7.408 14.642 1.00 88.50 101 GLU A CA 1
ATOM 770 C C . GLU A 1 101 ? -13.799 7.081 13.154 1.00 88.50 101 GLU A C 1
ATOM 772 O O . GLU A 1 101 ? -14.040 5.948 12.750 1.00 88.50 101 GLU A O 1
ATOM 777 N N . GLU A 1 102 ? -13.357 8.042 12.339 1.00 91.12 102 GLU A N 1
ATOM 778 C CA . GLU A 1 102 ? -13.101 7.831 10.910 1.00 91.12 102 GLU A CA 1
ATOM 779 C C . GLU A 1 102 ? -11.985 6.819 10.665 1.00 91.12 102 GLU A C 1
ATOM 781 O O . GLU A 1 102 ? -12.148 5.905 9.853 1.00 91.12 102 GLU A O 1
ATOM 786 N N . LEU A 1 103 ? -10.877 6.931 11.402 1.00 91.06 103 LEU A N 1
ATOM 787 C CA . LEU A 1 103 ? -9.792 5.962 11.307 1.00 91.06 103 LEU A CA 1
ATOM 788 C C . LEU A 1 103 ? -10.278 4.560 11.702 1.00 91.06 103 LEU A C 1
ATOM 790 O O . LEU A 1 103 ? -10.009 3.597 10.987 1.00 91.06 103 LEU A O 1
ATOM 794 N N . MET A 1 104 ? -11.035 4.442 12.795 1.00 88.50 104 MET A N 1
ATOM 795 C CA . MET A 1 104 ? -11.584 3.159 13.244 1.00 88.50 104 MET A CA 1
ATOM 796 C C . MET A 1 104 ? -12.588 2.575 12.247 1.00 88.50 104 MET A C 1
ATOM 798 O O . MET A 1 104 ? -12.571 1.368 12.002 1.00 88.50 104 MET A O 1
ATOM 802 N N . MET A 1 105 ? -13.407 3.409 11.598 1.00 86.94 105 MET A N 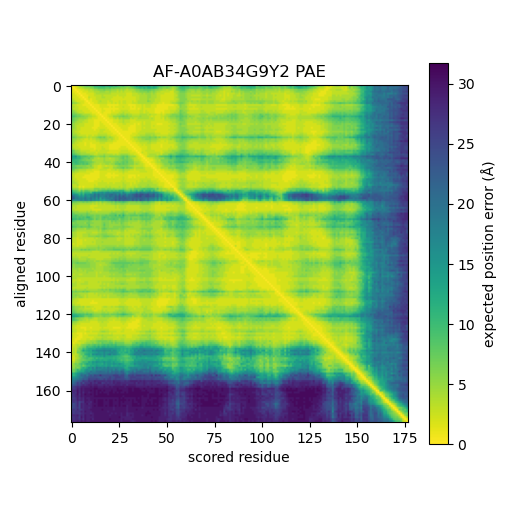1
ATOM 803 C CA . MET A 1 105 ? -14.288 2.960 10.517 1.00 86.94 105 MET A CA 1
ATOM 804 C C . MET A 1 105 ? -13.485 2.324 9.376 1.00 86.94 105 MET A C 1
ATOM 806 O O . MET A 1 105 ? -13.827 1.222 8.945 1.00 86.94 105 MET A O 1
ATOM 810 N N . VAL A 1 106 ? -12.388 2.955 8.941 1.00 89.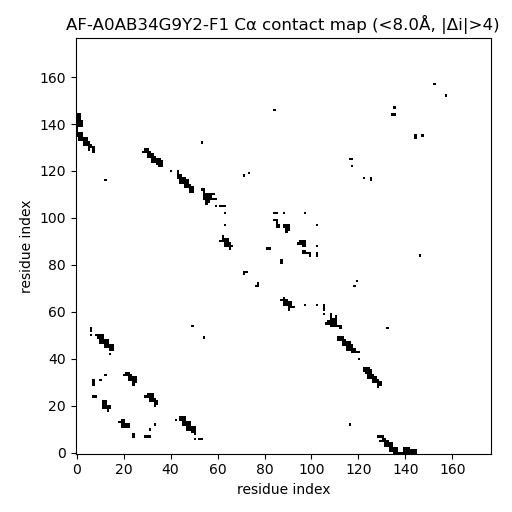06 106 VAL A N 1
ATOM 811 C CA . VAL A 1 106 ? -11.518 2.411 7.883 1.00 89.06 106 VAL A CA 1
ATOM 812 C C . VAL A 1 106 ? -10.847 1.105 8.313 1.00 89.06 106 VAL A C 1
ATOM 814 O O . VAL A 1 106 ? -10.857 0.137 7.555 1.00 89.06 106 VAL A O 1
ATOM 817 N N . LEU A 1 107 ? -10.292 1.045 9.526 1.00 87.50 107 LEU A N 1
ATOM 818 C CA . LEU A 1 107 ? -9.588 -0.145 10.019 1.00 87.50 107 LEU A CA 1
ATOM 819 C C . LEU A 1 107 ? -10.523 -1.335 10.243 1.00 87.50 107 LEU A C 1
ATOM 821 O O . LEU A 1 107 ? -10.135 -2.470 9.979 1.00 87.50 107 LEU A O 1
ATOM 825 N N . SER A 1 108 ? -11.762 -1.087 10.675 1.00 82.62 108 SER A N 1
ATOM 826 C CA . SER A 1 108 ? -12.754 -2.147 10.894 1.00 82.62 108 SER A CA 1
ATOM 827 C C . SER A 1 108 ? -13.145 -2.890 9.610 1.00 82.62 108 SER A C 1
ATOM 829 O O . SER A 1 108 ? -13.607 -4.027 9.670 1.00 82.62 108 SER A O 1
ATOM 831 N N . ARG A 1 109 ? -12.981 -2.248 8.444 1.00 81.56 109 ARG A N 1
ATOM 832 C CA . ARG A 1 109 ? -13.402 -2.751 7.126 1.00 81.56 109 ARG A CA 1
ATOM 833 C C . ARG A 1 109 ? -12.354 -2.448 6.062 1.00 81.56 109 ARG A C 1
ATOM 835 O O . ARG A 1 109 ? -12.642 -1.867 5.013 1.00 81.56 109 ARG A O 1
ATOM 842 N N . LEU A 1 110 ? -11.109 -2.810 6.358 1.00 86.62 110 LEU A N 1
ATOM 843 C CA . LEU A 1 110 ? -9.972 -2.467 5.517 1.00 86.62 110 LEU A CA 1
ATOM 844 C C . LEU A 1 110 ? -10.045 -3.200 4.171 1.00 86.62 110 LEU A C 1
ATOM 846 O O . LEU A 1 110 ? -9.852 -4.410 4.107 1.00 86.62 110 LEU A O 1
ATOM 850 N N . GLN A 1 111 ? -10.318 -2.468 3.089 1.00 87.44 111 GLN A N 1
ATOM 851 C CA . GLN A 1 111 ? -10.463 -3.043 1.741 1.00 87.44 111 GLN A CA 1
ATOM 852 C C . GLN A 1 111 ? -9.150 -3.173 0.973 1.00 87.44 111 GLN A C 1
ATOM 854 O O . GLN A 1 111 ? -9.068 -3.945 0.020 1.00 87.44 111 GLN A O 1
ATOM 859 N N . GLY A 1 112 ? -8.146 -2.383 1.338 1.00 90.06 112 GLY A N 1
ATOM 860 C CA . GLY A 1 112 ? -6.875 -2.349 0.639 1.00 90.06 112 GLY A CA 1
ATOM 861 C C . GLY A 1 112 ? -5.830 -1.591 1.438 1.00 90.06 112 GLY A C 1
ATOM 862 O O . GLY A 1 112 ? -6.125 -0.573 2.062 1.00 90.06 112 GLY A O 1
ATOM 863 N N . VAL A 1 113 ? -4.597 -2.083 1.383 1.00 93.25 113 VAL A N 1
ATOM 864 C CA . VAL A 1 113 ? -3.412 -1.373 1.864 1.00 93.25 113 VAL A CA 1
ATOM 865 C C . VAL A 1 113 ? -2.472 -1.232 0.684 1.00 93.25 113 VAL A C 1
ATOM 867 O O . VAL A 1 113 ? -2.082 -2.226 0.070 1.00 93.25 113 VAL A O 1
ATOM 870 N N . HIS A 1 114 ? -2.130 0.013 0.369 1.00 94.94 114 HIS A N 1
ATOM 871 C CA . HIS A 1 114 ? -1.252 0.357 -0.738 1.00 94.94 114 HIS A CA 1
ATOM 872 C C . HIS A 1 114 ? -0.005 1.044 -0.185 1.00 94.94 114 HIS A C 1
ATOM 874 O O . HIS A 1 114 ? -0.105 2.045 0.523 1.00 94.94 114 HIS A O 1
ATOM 880 N N . LEU A 1 115 ? 1.170 0.519 -0.520 1.00 95.12 115 LEU A N 1
ATOM 881 C CA . LEU A 1 115 ? 2.454 1.143 -0.220 1.00 95.12 115 LEU A CA 1
ATOM 882 C C . LEU A 1 115 ? 3.035 1.669 -1.523 1.00 95.12 115 LEU A C 1
ATOM 884 O O . LEU A 1 115 ? 3.262 0.896 -2.451 1.00 95.12 115 LEU A O 1
ATOM 888 N N . ARG A 1 116 ? 3.302 2.972 -1.611 1.00 94.12 116 ARG A N 1
ATOM 889 C CA . ARG A 1 116 ? 3.927 3.534 -2.810 1.00 94.12 116 ARG A CA 1
ATOM 890 C C . ARG A 1 116 ? 5.265 2.833 -3.060 1.00 94.12 116 ARG A C 1
ATOM 892 O O . ARG A 1 116 ? 6.121 2.798 -2.183 1.00 94.12 116 ARG A O 1
ATOM 899 N N . GLY A 1 117 ? 5.424 2.252 -4.245 1.00 92.69 117 GLY A N 1
ATOM 900 C CA . GLY A 1 117 ? 6.640 1.549 -4.652 1.00 92.69 117 GLY A CA 1
ATOM 901 C C . GLY A 1 117 ? 7.527 2.420 -5.534 1.00 92.69 117 GLY A C 1
ATOM 902 O O . GLY A 1 117 ? 8.725 2.537 -5.289 1.00 92.69 117 GLY A O 1
ATOM 903 N N . LEU A 1 118 ? 6.935 3.065 -6.543 1.00 91.56 118 LEU A N 1
ATOM 904 C CA . LEU A 1 118 ? 7.673 3.868 -7.515 1.00 91.56 118 LEU A CA 1
ATOM 905 C C . LEU A 1 118 ? 7.768 5.339 -7.077 1.00 91.56 118 LEU A C 1
ATOM 907 O O . LEU A 1 118 ? 6.760 6.046 -6.958 1.00 91.56 118 LEU A O 1
ATOM 911 N N . TYR A 1 119 ? 9.004 5.792 -6.857 1.00 87.12 119 TYR A N 1
ATOM 912 C CA . TYR A 1 119 ? 9.341 7.178 -6.498 1.00 87.12 119 TYR A CA 1
ATOM 913 C C . TYR A 1 119 ? 10.155 7.905 -7.580 1.00 87.12 119 TYR A C 1
ATOM 915 O O . TYR A 1 119 ? 10.159 9.133 -7.602 1.00 87.12 119 TYR A O 1
ATOM 923 N N . PHE A 1 120 ? 10.825 7.167 -8.472 1.00 86.81 120 PHE A N 1
ATOM 924 C CA . PHE A 1 120 ? 11.761 7.704 -9.464 1.00 86.81 120 PHE A CA 1
ATOM 925 C C . PHE A 1 120 ? 11.460 7.159 -10.862 1.00 86.81 120 PHE A C 1
ATOM 927 O O . PHE A 1 120 ? 11.050 6.008 -11.002 1.00 86.81 120 PHE A O 1
ATOM 934 N N . THR A 1 121 ? 11.705 7.967 -11.893 1.00 79.44 121 THR A N 1
ATOM 935 C CA . THR A 1 121 ? 11.380 7.653 -13.296 1.00 79.44 121 THR A CA 1
ATOM 936 C C . THR A 1 121 ? 12.293 6.601 -13.928 1.00 79.44 121 THR A C 1
ATOM 938 O O . THR A 1 121 ? 11.845 5.856 -14.787 1.00 79.44 121 THR A O 1
ATOM 941 N N . GLU A 1 122 ? 13.552 6.499 -13.498 1.00 83.19 122 GLU A N 1
ATOM 942 C CA . GLU A 1 122 ? 14.549 5.560 -14.048 1.00 83.19 122 GLU A CA 1
ATOM 943 C C . GLU A 1 122 ? 14.785 4.362 -13.113 1.00 83.19 122 GLU A C 1
ATOM 945 O O . GLU A 1 122 ? 15.913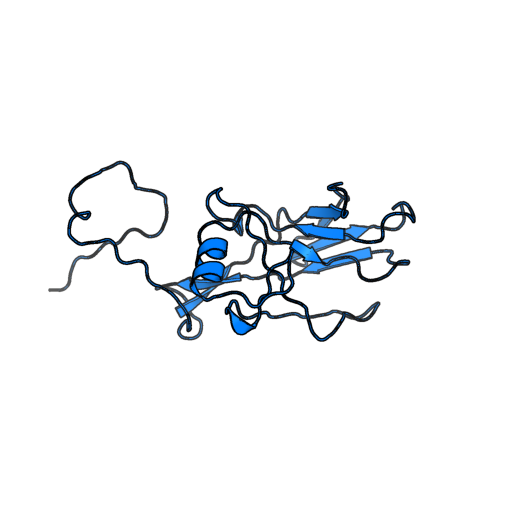 3.943 -12.857 1.00 83.19 122 GLU A O 1
ATOM 950 N N . THR A 1 123 ? 13.710 3.818 -12.543 1.00 86.75 123 THR A N 1
ATOM 951 C CA . THR A 1 123 ? 13.809 2.669 -11.634 1.00 86.75 123 THR A CA 1
ATOM 952 C C . THR A 1 123 ? 13.823 1.371 -12.435 1.00 86.75 123 THR A C 1
ATOM 954 O O . THR A 1 123 ? 12.867 1.088 -13.143 1.00 86.75 123 THR A O 1
ATOM 957 N N . GLN A 1 124 ? 14.871 0.554 -12.296 1.00 89.88 124 GLN A N 1
ATOM 958 C CA . GLN A 1 124 ? 14.963 -0.752 -12.975 1.00 89.88 124 GLN A CA 1
ATOM 959 C C . GLN A 1 124 ? 14.380 -1.898 -12.147 1.00 89.88 124 GLN A C 1
ATOM 961 O O . GLN A 1 124 ? 13.893 -2.880 -12.692 1.00 89.88 124 GLN A O 1
ATOM 966 N N . ARG A 1 125 ? 14.445 -1.799 -10.818 1.00 91.88 125 ARG A N 1
ATOM 967 C CA . ARG A 1 125 ? 14.007 -2.856 -9.908 1.00 91.88 125 ARG A CA 1
ATOM 968 C C . ARG A 1 125 ? 13.383 -2.257 -8.663 1.00 91.88 125 ARG A C 1
ATOM 970 O O . ARG A 1 125 ? 13.958 -1.356 -8.057 1.00 91.88 125 ARG A O 1
ATOM 977 N N . LEU A 1 126 ? 12.256 -2.818 -8.243 1.00 94.00 126 LEU A N 1
ATOM 978 C CA . LEU A 1 126 ? 11.651 -2.549 -6.943 1.00 94.00 126 LEU A CA 1
ATOM 979 C C . LEU A 1 126 ? 11.658 -3.813 -6.092 1.00 94.00 126 LEU A C 1
ATOM 981 O O . LEU A 1 126 ? 11.421 -4.907 -6.594 1.00 94.00 126 LEU A O 1
ATOM 985 N N . SER A 1 127 ? 11.910 -3.652 -4.796 1.00 94.69 127 SER A N 1
ATOM 986 C CA . SER A 1 127 ? 11.898 -4.744 -3.824 1.00 94.69 127 SER A CA 1
ATOM 987 C C . SER A 1 127 ? 11.143 -4.319 -2.573 1.00 94.69 127 SER A C 1
ATOM 989 O O . SER A 1 127 ? 11.354 -3.218 -2.067 1.00 94.69 127 SER A O 1
ATOM 991 N N . LEU A 1 128 ? 10.316 -5.217 -2.051 1.00 96.44 128 LEU A N 1
ATOM 992 C CA . LEU A 1 128 ? 9.598 -5.073 -0.790 1.00 96.44 128 LEU A CA 1
ATOM 993 C C . LEU A 1 128 ? 9.894 -6.285 0.095 1.00 96.44 128 LEU A C 1
ATOM 995 O O . LEU A 1 128 ? 9.857 -7.422 -0.371 1.00 96.44 128 LEU A O 1
ATOM 999 N N . SER A 1 129 ? 10.197 -6.065 1.370 1.00 95.44 129 SER A N 1
ATOM 1000 C CA . SER A 1 129 ? 10.539 -7.143 2.304 1.00 95.44 129 SER A CA 1
ATOM 1001 C C . SER A 1 129 ? 10.151 -6.788 3.729 1.00 95.44 129 SER A C 1
ATOM 1003 O O . SER A 1 129 ? 10.296 -5.632 4.128 1.00 95.44 129 SER A O 1
ATOM 1005 N N . GLY A 1 130 ? 9.752 -7.792 4.512 1.00 92.44 130 GLY A N 1
ATOM 1006 C CA . GLY A 1 130 ? 9.546 -7.642 5.955 1.00 92.44 130 GLY A CA 1
ATOM 1007 C C . GLY A 1 130 ? 8.408 -6.693 6.337 1.00 92.44 130 GLY A C 1
ATOM 1008 O O . GLY A 1 130 ? 8.501 -6.024 7.365 1.00 92.44 130 GLY A O 1
ATOM 1009 N N . VAL A 1 131 ? 7.353 -6.609 5.521 1.00 94.75 131 VAL A N 1
ATOM 1010 C CA . VAL A 1 131 ? 6.161 -5.837 5.880 1.00 94.75 131 VAL A CA 1
ATOM 1011 C C . VAL A 1 131 ? 5.400 -6.593 6.961 1.00 94.75 131 VAL A C 1
ATOM 1013 O O . VAL A 1 131 ? 4.893 -7.685 6.727 1.00 94.75 131 VAL A O 1
ATOM 1016 N N . GLY A 1 132 ? 5.325 -6.007 8.150 1.00 92.75 132 GLY A N 1
ATOM 1017 C CA . GLY A 1 132 ? 4.588 -6.564 9.277 1.00 92.75 132 GLY A CA 1
ATOM 1018 C C . GLY A 1 132 ? 3.518 -5.607 9.781 1.00 92.75 132 GLY A C 1
ATOM 1019 O O . GLY A 1 132 ? 3.724 -4.392 9.777 1.00 92.75 132 GLY A O 1
ATOM 1020 N N . LEU A 1 133 ? 2.397 -6.162 10.236 1.00 91.25 133 LEU A N 1
ATOM 1021 C CA . LEU A 1 133 ? 1.329 -5.440 10.918 1.00 91.25 133 LEU A CA 1
ATOM 1022 C C . LEU A 1 133 ? 1.367 -5.786 12.410 1.00 91.25 133 LEU A C 1
ATOM 1024 O O . LEU A 1 133 ? 1.305 -6.955 12.781 1.00 91.25 133 LEU A O 1
ATOM 1028 N N . GLU A 1 134 ? 1.517 -4.776 13.269 1.00 89.81 134 GLU A N 1
ATOM 1029 C CA . GLU A 1 134 ? 1.422 -4.963 14.720 1.00 89.81 134 GLU A CA 1
ATOM 1030 C C . GLU A 1 134 ? -0.055 -5.024 15.130 1.00 89.81 134 GLU A C 1
ATOM 1032 O O . GLU A 1 134 ? -0.797 -4.070 14.910 1.00 89.81 134 GLU A O 1
ATOM 1037 N N . GLU A 1 135 ? -0.462 -6.125 15.760 1.00 85.75 135 GLU A N 1
ATOM 1038 C CA . GLU A 1 135 ? -1.819 -6.333 16.266 1.00 85.75 135 GLU A CA 1
ATOM 1039 C C . GLU A 1 135 ? -1.821 -6.594 17.777 1.00 85.75 135 GLU A C 1
ATOM 1041 O O . GLU A 1 135 ? -0.817 -6.989 18.387 1.00 85.75 135 GLU A O 1
ATOM 1046 N N . ALA A 1 136 ? -2.973 -6.357 18.397 1.00 85.50 136 ALA A N 1
ATOM 1047 C CA . ALA A 1 136 ? -3.187 -6.658 19.800 1.00 85.50 136 ALA A CA 1
ATOM 1048 C C . ALA A 1 136 ? -3.626 -8.116 19.962 1.00 85.50 136 ALA A C 1
ATOM 1050 O O . ALA A 1 136 ? -4.630 -8.533 19.402 1.00 85.50 136 ALA A O 1
ATOM 1051 N N . SER A 1 137 ? -2.891 -8.873 20.773 1.00 82.81 137 SER A N 1
ATOM 1052 C CA . SER A 1 137 ? -3.178 -10.278 21.060 1.00 82.81 137 SER A CA 1
ATOM 1053 C C . SER A 1 137 ? -3.067 -10.566 22.556 1.00 82.81 137 SER A C 1
ATOM 1055 O O . SER A 1 137 ? -2.177 -10.045 23.239 1.00 82.81 137 SER A O 1
ATOM 1057 N N . GLU A 1 138 ? -3.956 -11.406 23.085 1.00 78.62 138 GLU A N 1
ATOM 1058 C CA . GLU A 1 138 ? -3.909 -11.869 24.479 1.00 78.62 138 GLU A CA 1
ATOM 1059 C C . GLU A 1 138 ? -2.662 -12.718 24.756 1.00 78.62 138 GLU A C 1
ATOM 1061 O O . GLU A 1 138 ? -2.041 -12.580 25.807 1.00 78.62 138 GLU A O 1
ATOM 1066 N N . THR A 1 139 ? -2.240 -13.516 23.773 1.00 80.50 139 THR A N 1
ATOM 1067 C CA . THR A 1 139 ? -1.088 -14.429 23.849 1.00 80.50 139 THR A CA 1
ATOM 1068 C C . THR A 1 139 ? 0.194 -13.842 23.256 1.00 80.50 139 THR A C 1
ATOM 1070 O O . THR A 1 139 ? 1.217 -14.523 23.185 1.00 80.50 139 THR A O 1
ATOM 1073 N N . GLY A 1 140 ? 0.167 -12.576 22.826 1.00 78.31 140 GLY A N 1
ATOM 1074 C CA . GLY A 1 140 ? 1.340 -11.907 22.268 1.00 78.31 140 GLY A CA 1
ATOM 1075 C C . GLY A 1 140 ? 2.510 -11.837 23.260 1.00 78.31 140 GLY A C 1
ATOM 1076 O O . GLY A 1 140 ? 2.326 -11.799 24.475 1.00 78.31 140 GLY A O 1
ATOM 1077 N N . SER A 1 141 ? 3.732 -11.760 22.741 1.00 78.50 141 SER A N 1
ATOM 1078 C CA . SER A 1 141 ? 4.963 -11.698 23.545 1.00 78.50 141 SER A CA 1
ATOM 1079 C C . SER A 1 141 ? 5.604 -10.305 23.592 1.00 78.50 141 SER A C 1
ATOM 1081 O O . SER A 1 141 ? 6.557 -10.087 24.340 1.00 78.50 141 SER A O 1
ATOM 1083 N N . GLY A 1 142 ? 5.102 -9.352 22.799 1.00 83.25 142 GLY A N 1
ATOM 1084 C CA . GLY A 1 142 ? 5.622 -7.988 22.720 1.00 83.25 142 GLY A CA 1
ATOM 1085 C C . GLY A 1 142 ? 5.132 -7.076 23.844 1.00 83.25 142 GLY A C 1
ATOM 1086 O O . GLY A 1 142 ? 4.439 -7.492 24.756 1.00 83.25 142 GLY A O 1
ATOM 1087 N N . ARG A 1 143 ? 5.451 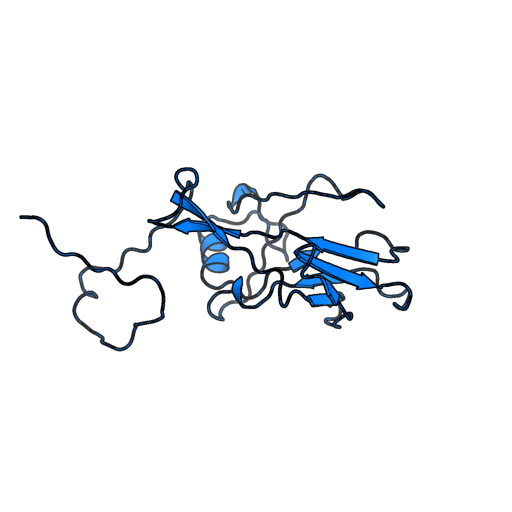-5.781 23.778 1.00 83.44 143 ARG A N 1
ATOM 1088 C CA . ARG A 1 143 ? 4.970 -4.772 24.746 1.00 83.44 143 ARG A CA 1
ATOM 1089 C C . ARG A 1 143 ? 3.438 -4.759 24.876 1.00 83.44 143 ARG A C 1
ATOM 1091 O O . ARG A 1 143 ? 2.721 -5.207 23.982 1.00 83.44 143 ARG A O 1
ATOM 1098 N N . ARG A 1 144 ? 2.912 -4.189 25.965 1.00 80.81 144 ARG A N 1
ATOM 1099 C CA . ARG A 1 144 ? 1.467 -3.943 26.090 1.00 80.81 144 ARG A CA 1
ATOM 1100 C C . ARG A 1 144 ? 1.002 -3.084 24.911 1.00 80.81 144 ARG A C 1
ATOM 1102 O O . ARG A 1 144 ? 1.593 -2.040 24.648 1.00 80.81 144 ARG A O 1
ATOM 1109 N N . ALA A 1 145 ? -0.036 -3.540 24.219 1.00 79.38 145 ALA A N 1
ATOM 1110 C CA . ALA A 1 145 ? -0.621 -2.799 23.117 1.00 79.38 145 ALA A CA 1
ATOM 1111 C C . ALA A 1 145 ? -1.267 -1.516 23.659 1.00 79.38 145 ALA A C 1
ATOM 1113 O O . ALA A 1 145 ? -1.999 -1.550 24.652 1.00 79.38 145 ALA A O 1
ATOM 1114 N N . GLN A 1 146 ? -0.912 -0.388 23.052 1.00 72.75 146 GLN A N 1
ATOM 1115 C CA . GLN A 1 146 ? -1.433 0.941 23.364 1.00 72.75 146 GLN A CA 1
ATOM 1116 C C . GLN A 1 146 ? -2.302 1.373 22.179 1.00 72.75 146 GLN A C 1
ATOM 1118 O O . GLN A 1 146 ? -1.991 1.005 21.050 1.00 72.75 146 GLN A O 1
ATOM 1123 N N . ASN A 1 147 ? -3.379 2.120 22.432 1.00 76.69 147 ASN A N 1
ATOM 1124 C CA . ASN A 1 147 ? -4.350 2.553 21.411 1.00 76.69 147 ASN A CA 1
ATOM 1125 C C . ASN A 1 147 ? -5.139 1.400 20.759 1.00 76.69 147 AS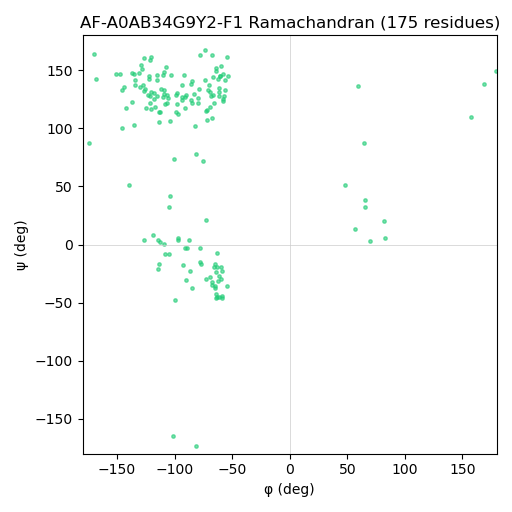N A C 1
ATOM 1127 O O . ASN A 1 147 ? -5.410 1.418 19.564 1.00 76.69 147 ASN A O 1
ATOM 1131 N N . VAL A 1 148 ? -5.511 0.397 21.562 1.00 75.06 148 VAL A N 1
ATOM 1132 C CA . VAL A 1 148 ? -6.390 -0.707 21.147 1.00 75.06 148 VAL A CA 1
ATOM 1133 C C . VAL A 1 148 ? -7.810 -0.415 21.603 1.00 75.06 148 VAL A C 1
ATOM 1135 O O . VAL A 1 148 ? -8.028 -0.123 22.781 1.00 75.06 148 VAL A O 1
ATOM 1138 N N . GLU A 1 149 ? -8.771 -0.535 20.695 1.00 69.56 149 GLU A N 1
ATOM 1139 C CA . GLU A 1 149 ? -10.189 -0.541 21.040 1.00 69.56 149 GLU A CA 1
ATOM 1140 C C . GLU A 1 149 ? -10.666 -1.976 21.220 1.00 69.56 149 GLU A C 1
ATOM 1142 O O . GLU A 1 149 ? -10.456 -2.827 20.360 1.00 69.56 149 GLU A O 1
ATOM 1147 N N . MET A 1 150 ? -11.285 -2.251 22.366 1.00 66.81 150 MET A N 1
ATOM 1148 C CA . MET A 1 150 ? -11.901 -3.542 22.635 1.00 66.81 150 MET A CA 1
ATOM 1149 C C . MET A 1 150 ? -13.394 -3.405 22.359 1.00 66.81 150 MET A C 1
ATOM 1151 O O . MET A 1 150 ? -14.083 -2.641 23.038 1.00 66.81 150 MET A O 1
ATOM 1155 N N . CYS A 1 151 ? -13.894 -4.106 21.345 1.00 63.91 151 CYS A N 1
ATOM 1156 C CA . CYS A 1 151 ? -15.324 -4.149 21.077 1.00 63.91 151 CYS A CA 1
ATOM 1157 C C . CYS A 1 151 ? -16.010 -4.944 22.197 1.00 63.91 151 CYS A C 1
ATOM 1159 O O . CYS A 1 151 ? -15.724 -6.123 22.385 1.00 63.91 151 CYS A O 1
ATOM 1161 N N . ALA A 1 152 ? -16.908 -4.304 22.946 1.00 59.22 152 ALA A N 1
ATOM 1162 C CA . ALA A 1 152 ? -17.753 -4.982 23.922 1.00 59.22 152 ALA A CA 1
ATOM 1163 C C . ALA A 1 152 ? -19.126 -5.249 23.296 1.00 59.22 152 ALA A C 1
ATOM 1165 O O . ALA A 1 152 ? -19.811 -4.313 22.877 1.00 59.22 152 ALA A O 1
ATOM 1166 N N . CYS A 1 153 ? -19.532 -6.518 23.232 1.00 45.97 153 CYS A N 1
ATOM 1167 C CA . CYS A 1 153 ? -20.898 -6.865 22.851 1.00 45.97 153 CYS A CA 1
ATOM 1168 C C . CYS A 1 153 ? -21.854 -6.459 23.991 1.00 45.97 153 CYS A C 1
ATOM 1170 O O . CYS A 1 153 ? -21.552 -6.746 25.153 1.00 45.97 153 CYS A O 1
ATOM 1172 N N . PRO A 1 154 ? -22.984 -5.782 23.706 1.00 64.94 154 PRO A N 1
ATOM 1173 C CA . PRO A 1 154 ? -23.979 -5.461 24.723 1.00 64.94 154 PRO A CA 1
ATOM 1174 C C . PRO A 1 154 ? -24.508 -6.729 25.420 1.00 64.94 154 PRO A C 1
ATOM 1176 O O . PRO A 1 154 ? -24.665 -7.757 24.757 1.00 64.94 154 PRO A O 1
ATOM 1179 N N . PRO A 1 155 ? -24.846 -6.659 26.720 1.00 59.09 155 PRO A N 1
ATOM 1180 C CA . PRO A 1 155 ? -25.303 -7.816 27.498 1.00 59.09 155 PRO A CA 1
ATOM 1181 C C . PRO A 1 155 ? -26.623 -8.428 26.998 1.00 59.09 155 PRO A C 1
ATOM 1183 O O . PRO A 1 155 ? -26.891 -9.592 27.261 1.00 59.09 155 PRO A O 1
ATOM 1186 N N . ASP A 1 156 ? -27.424 -7.694 26.222 1.00 58.25 156 ASP A N 1
ATOM 1187 C CA . ASP A 1 156 ? -28.667 -8.222 25.635 1.00 58.25 156 ASP A CA 1
ATOM 1188 C C . ASP A 1 156 ? -28.427 -9.110 24.394 1.00 58.25 156 ASP A C 1
ATOM 1190 O O . ASP A 1 156 ? -29.374 -9.655 23.827 1.00 58.25 156 ASP A O 1
ATOM 1194 N N . TYR A 1 157 ? -27.173 -9.257 23.949 1.00 50.88 157 TYR A N 1
ATOM 1195 C CA . TYR A 1 157 ? -26.802 -10.010 22.744 1.00 50.88 157 TYR A CA 1
ATOM 1196 C C . TYR A 1 157 ? -26.003 -11.291 23.033 1.00 50.88 157 TYR A C 1
ATOM 1198 O O . TYR A 1 157 ? -25.620 -11.995 22.102 1.00 50.88 157 TYR A O 1
ATOM 1206 N N . THR A 1 158 ? -25.763 -11.626 24.305 1.00 53.62 158 THR A N 1
ATOM 1207 C CA . THR A 1 158 ? -25.007 -12.833 24.689 1.00 53.62 158 THR A CA 1
ATOM 1208 C C . THR A 1 158 ? -25.803 -14.137 24.574 1.00 53.62 158 THR A C 1
ATOM 1210 O O . THR A 1 158 ? -25.183 -15.188 24.476 1.00 53.62 158 THR A O 1
ATOM 1213 N N . ASP 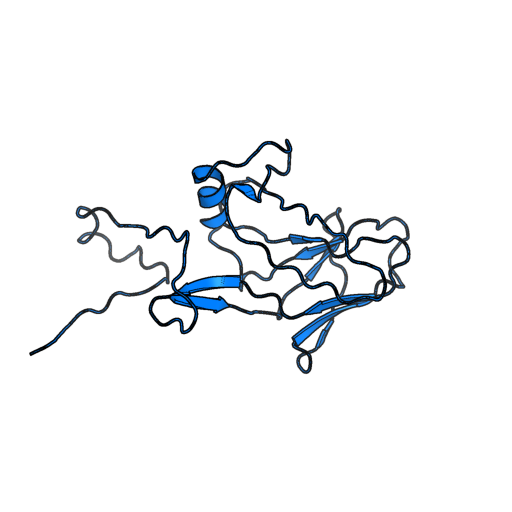A 1 159 ? -27.140 -14.086 24.484 1.00 51.34 159 ASP A N 1
ATOM 1214 C CA . ASP A 1 159 ? -27.997 -15.289 24.527 1.00 51.34 159 ASP A CA 1
ATOM 1215 C C . ASP A 1 159 ? -28.849 -15.549 23.273 1.00 51.34 159 ASP A C 1
ATOM 1217 O O . ASP A 1 159 ? -29.680 -16.460 23.253 1.00 51.34 159 ASP A O 1
ATOM 1221 N N . SER A 1 160 ? -28.662 -14.804 22.180 1.00 47.06 160 SER A N 1
ATOM 1222 C CA . SER A 1 160 ? -29.381 -15.120 20.941 1.00 47.06 160 SER A CA 1
ATOM 1223 C C . SER A 1 160 ? -28.558 -14.825 19.695 1.00 47.06 160 SER A C 1
ATOM 1225 O O . SER A 1 160 ? -28.468 -13.684 19.265 1.00 47.06 160 SER A O 1
ATOM 1227 N N . LEU A 1 161 ? -27.971 -15.884 19.118 1.00 40.41 161 LEU A N 1
ATOM 1228 C CA . LEU A 1 161 ? -27.975 -16.234 17.684 1.00 40.41 161 LEU A CA 1
ATOM 1229 C C . LEU A 1 161 ? -26.769 -17.148 17.356 1.00 40.41 161 LEU A C 1
ATOM 1231 O O . LEU A 1 161 ? -25.643 -16.664 17.272 1.00 40.41 161 LEU A O 1
ATOM 1235 N N . PRO A 1 162 ? -26.975 -18.449 17.062 1.00 44.66 162 PRO A N 1
ATOM 1236 C CA . PRO A 1 162 ? -25.901 -19.387 16.700 1.00 44.66 162 PRO A CA 1
ATOM 1237 C C . PRO A 1 162 ? -25.320 -19.174 15.282 1.00 44.66 162 PRO A C 1
ATOM 1239 O O . PRO A 1 162 ? -24.738 -20.091 14.714 1.00 44.66 162 PRO A O 1
ATOM 1242 N N . TYR A 1 163 ? -25.487 -17.987 14.684 1.00 38.88 163 TYR A N 1
ATOM 1243 C CA . TYR A 1 163 ? -25.079 -17.694 13.300 1.00 38.88 163 TYR A CA 1
ATOM 1244 C C . TYR A 1 163 ? -24.172 -16.465 13.128 1.00 38.88 163 TYR A C 1
ATOM 1246 O O . TYR A 1 163 ? -23.813 -16.149 11.998 1.00 38.88 163 TYR A O 1
ATOM 1254 N N . LEU A 1 164 ? -23.742 -15.802 14.210 1.00 36.12 164 LEU A N 1
ATOM 1255 C CA . LEU A 1 164 ? -22.712 -14.749 14.141 1.00 36.12 164 LEU A CA 1
ATOM 1256 C C . LEU A 1 164 ? -21.343 -15.213 14.655 1.00 36.12 164 LEU A C 1
ATOM 1258 O O . LEU A 1 164 ? -20.545 -14.425 15.149 1.00 36.12 164 LEU A O 1
ATOM 1262 N N . SER A 1 165 ? -21.030 -16.492 14.457 1.00 37.41 165 SER A N 1
ATOM 1263 C CA . SER A 1 165 ? -19.650 -16.976 14.468 1.00 37.41 165 SER A CA 1
ATOM 1264 C C . SER A 1 165 ? -18.955 -16.565 13.161 1.00 37.41 165 SER A C 1
ATOM 1266 O O . SER A 1 165 ? -18.709 -17.398 12.290 1.00 37.41 165 SER A O 1
ATOM 1268 N N . GLN A 1 166 ? -18.646 -15.276 12.990 1.00 37.00 166 GLN A N 1
ATOM 1269 C CA . GLN A 1 166 ? -17.487 -14.926 12.167 1.00 37.00 166 GLN A CA 1
ATOM 1270 C C . GLN A 1 166 ? -16.227 -15.350 12.945 1.00 37.00 166 GLN A C 1
ATOM 1272 O O . GLN A 1 166 ? -16.185 -15.192 14.167 1.00 37.00 166 GLN A O 1
ATOM 1277 N N . PRO A 1 167 ? -15.222 -15.953 12.290 1.00 40.06 167 PRO A N 1
ATOM 1278 C CA . PRO A 1 167 ? -14.061 -16.499 12.977 1.00 40.06 167 PRO A CA 1
ATOM 1279 C C . PRO A 1 167 ? -13.179 -15.356 13.492 1.00 40.06 167 PRO A C 1
ATOM 1281 O O . PRO A 1 167 ? -12.504 -14.684 12.721 1.00 40.06 167 PRO A O 1
ATOM 1284 N N . GLY A 1 168 ? -13.183 -15.143 14.804 1.00 36.09 168 GLY A N 1
ATOM 1285 C CA . GLY A 1 168 ? -12.340 -14.147 15.454 1.00 36.09 168 GLY A CA 1
ATOM 1286 C C . GLY A 1 168 ? -12.462 -14.218 16.970 1.00 36.09 168 GLY A C 1
ATOM 1287 O O . GLY A 1 168 ? -13.268 -13.506 17.550 1.00 36.09 168 GLY A O 1
ATOM 1288 N N . LEU A 1 169 ? -11.636 -15.084 17.570 1.00 39.25 169 LEU A N 1
ATOM 1289 C CA . LEU A 1 169 ? -11.389 -15.261 19.010 1.00 39.25 169 LEU A CA 1
ATOM 1290 C C . LEU A 1 169 ? -12.583 -15.755 19.843 1.00 39.25 169 LEU A C 1
ATOM 1292 O O . LEU A 1 169 ? -13.322 -14.995 20.462 1.00 39.25 169 LEU A O 1
ATOM 1296 N N . GLY A 1 170 ? -12.706 -17.084 19.904 1.00 33.72 170 GLY A N 1
ATOM 1297 C CA . GLY A 1 170 ? -13.511 -17.762 20.913 1.00 33.72 170 GLY A CA 1
ATOM 1298 C C . GLY A 1 170 ? -12.988 -17.472 22.319 1.00 33.72 170 GLY A C 1
ATOM 1299 O O . GLY A 1 170 ? -11.797 -17.600 22.594 1.00 33.72 170 GLY A O 1
ATOM 1300 N N . THR A 1 171 ? -13.900 -17.093 23.205 1.00 45.50 171 THR A N 1
ATOM 1301 C CA . THR A 1 171 ? -13.710 -17.171 24.650 1.00 45.50 171 THR A CA 1
ATOM 1302 C C . THR A 1 171 ? -13.961 -18.608 25.092 1.00 45.50 171 THR A C 1
ATOM 1304 O O . THR A 1 171 ? -15.052 -19.126 24.857 1.00 45.50 171 THR A O 1
ATOM 1307 N N . GLU A 1 172 ? -13.012 -19.222 25.791 1.00 36.97 172 GLU A N 1
ATOM 1308 C CA . GLU A 1 172 ? -13.306 -20.368 26.651 1.00 36.97 172 GLU A CA 1
ATOM 1309 C C . GLU A 1 172 ? -12.793 -20.060 28.058 1.00 36.97 172 GLU A C 1
ATOM 1311 O O . GLU A 1 172 ? -11.608 -19.803 28.278 1.00 36.97 172 GLU A O 1
ATOM 1316 N N . GLN A 1 173 ? -13.733 -20.008 28.998 1.00 35.34 173 GLN A N 1
ATOM 1317 C CA . GLN A 1 173 ? -13.512 -19.805 30.419 1.00 35.34 173 GLN A CA 1
ATOM 1318 C C . GLN A 1 173 ? -14.094 -21.027 31.130 1.00 35.34 173 GLN A C 1
ATOM 1320 O O . GLN A 1 173 ? -15.289 -21.262 31.018 1.00 35.34 173 GLN A O 1
ATOM 1325 N N . GLU A 1 174 ? -13.242 -21.800 31.802 1.00 34.50 174 GLU A N 1
ATOM 1326 C CA . GLU A 1 174 ? -13.454 -22.511 33.079 1.00 34.50 174 GLU A CA 1
ATOM 1327 C C . GLU A 1 174 ? -12.274 -23.486 33.275 1.00 34.50 174 GLU A C 1
ATOM 1329 O O . GLU A 1 174 ? -11.822 -24.126 32.335 1.00 34.50 174 GLU A O 1
ATOM 1334 N N . GLY A 1 175 ? -11.670 -23.654 34.445 1.00 28.53 175 GLY A N 1
ATOM 1335 C CA . GLY A 1 175 ? -12.002 -23.161 35.768 1.00 28.53 175 GLY A CA 1
ATOM 1336 C C . GLY A 1 175 ? -10.843 -23.447 36.725 1.00 28.53 175 GLY A C 1
ATOM 1337 O O . GLY A 1 175 ? -9.938 -24.232 36.435 1.00 28.53 175 GLY A O 1
ATOM 1338 N N . GLN A 1 176 ? -10.872 -22.770 37.866 1.00 30.89 176 GLN A N 1
ATOM 1339 C CA . GLN A 1 176 ? -9.952 -22.970 38.972 1.00 30.89 176 GLN A CA 1
ATOM 1340 C C . GLN A 1 176 ? -10.766 -23.441 40.180 1.00 30.89 176 GLN A C 1
ATOM 1342 O O . GLN A 1 176 ? -11.636 -22.714 40.659 1.00 30.89 176 GLN A O 1
ATOM 1347 N N . VAL A 1 177 ? -10.456 -24.648 40.653 1.00 38.62 177 VAL A N 1
ATOM 1348 C CA . VAL A 1 177 ? -10.543 -25.082 42.056 1.00 38.62 177 VAL A CA 1
ATOM 1349 C C . VAL A 1 177 ? -9.248 -25.796 42.398 1.00 38.62 177 VAL A C 1
ATOM 1351 O O . VAL A 1 177 ? -8.788 -26.599 41.556 1.00 38.62 177 VAL A O 1
#

pLDDT: mean 81.99, std 17.97, range [28.53, 97.12]